Protein AF-A0AAV9EZD8-F1 (afdb_monomer_lite)

Radius of gyration: 19.2 Å; chains: 1; bounding box: 42×22×59 Å

Organism: Acorus calamus (NCBI:txid4465)

pLDDT: mean 86.16, std 11.42, range [39.5, 97.0]

Secondary structure (DSSP, 8-state):
------PPP--EEEETT-THHHHHHHHTT--EEEE--S-HHHHHHHHHIIIIIHHHHHHTTT-TTS-B--TTSPPBP-

Foldseek 3Di:
DDDPPDDDQQEAEEEPVCPCVVVVCVVVVHHYDHDYPDDPVVVVVVVCCVPPCVVVCVVCVVPQVDFDDDPPDDTDGD

Sequence (78 aa):
MGIDKGHPIMCIIYTIMLPWVADVAHHFGIPFVVYWIQPATVFSIYYRYFYSYNGLIQSHTNDPSFPIKLPNLPPLEI

Structure (mmCIF, N/CA/C/O backbone):
data_AF-A0AAV9EZD8-F1
#
_entry.id   AF-A0AAV9EZD8-F1
#
loop_
_atom_site.group_PDB
_atom_site.id
_atom_site.type_symbol
_atom_site.label_atom_id
_atom_site.label_alt_id
_atom_site.label_comp_id
_atom_site.label_asym_id
_atom_site.label_entity_id
_atom_site.label_seq_id
_atom_site.pdbx_PDB_ins_code
_atom_site.Cartn_x
_atom_site.Cartn_y
_atom_site.Cartn_z
_atom_site.occupancy
_atom_site.B_iso_or_equiv
_atom_site.auth_seq_id
_atom_site.auth_comp_id
_atom_site.auth_asym_id
_atom_site.auth_atom_id
_atom_site.pdbx_PDB_model_num
ATOM 1 N N . MET A 1 1 ? -21.715 7.778 39.263 1.00 39.50 1 MET A N 1
ATOM 2 C CA . MET A 1 1 ? -20.357 7.751 38.683 1.00 39.50 1 MET A CA 1
ATOM 3 C C . MET A 1 1 ? -20.531 7.469 37.198 1.00 39.50 1 MET A C 1
ATOM 5 O O . MET A 1 1 ? -20.761 6.327 36.823 1.00 39.50 1 MET A O 1
ATOM 9 N N . GLY A 1 2 ? -20.652 8.527 36.393 1.00 46.25 2 GLY A N 1
ATOM 10 C CA . GLY A 1 2 ? -20.905 8.404 34.958 1.00 46.25 2 GLY A CA 1
ATOM 11 C C . GLY A 1 2 ? -19.635 7.915 34.283 1.00 46.25 2 GLY A C 1
ATOM 12 O O . GLY A 1 2 ? -18.594 8.544 34.416 1.00 46.25 2 GLY A O 1
ATOM 13 N N . ILE A 1 3 ? -19.702 6.759 33.637 1.00 52.84 3 ILE A N 1
ATOM 14 C CA . ILE A 1 3 ? -18.620 6.284 32.784 1.00 52.84 3 ILE A CA 1
ATOM 15 C C . ILE A 1 3 ? -18.652 7.218 31.575 1.00 52.84 3 ILE A C 1
ATOM 17 O O . ILE A 1 3 ? -19.620 7.163 30.814 1.00 52.84 3 ILE A O 1
ATOM 21 N N . ASP A 1 4 ? -17.659 8.095 31.427 1.00 60.00 4 ASP A N 1
ATOM 22 C CA . ASP A 1 4 ? -17.418 8.802 30.169 1.00 60.00 4 ASP A CA 1
ATOM 23 C C . ASP A 1 4 ? -17.133 7.734 29.111 1.00 60.00 4 ASP A C 1
ATOM 25 O O . ASP A 1 4 ? -16.011 7.253 28.941 1.00 60.00 4 ASP A O 1
ATOM 29 N N . LYS A 1 5 ? -18.194 7.273 28.447 1.00 64.88 5 LYS A N 1
ATOM 30 C CA . LYS A 1 5 ? -18.106 6.386 27.295 1.00 64.88 5 LYS A CA 1
ATOM 31 C C . LYS A 1 5 ? -17.590 7.250 26.157 1.00 64.88 5 LYS A C 1
ATOM 33 O O . LYS A 1 5 ? -18.382 7.829 25.417 1.00 64.88 5 LYS A O 1
ATOM 38 N N . GLY A 1 6 ? -16.268 7.394 26.091 1.00 72.50 6 GLY A N 1
ATOM 39 C CA . GLY A 1 6 ? -15.589 8.081 25.000 1.00 72.50 6 GLY A CA 1
ATOM 40 C C . GLY A 1 6 ? -16.159 7.651 23.646 1.00 72.50 6 GLY A C 1
ATOM 41 O O . GLY A 1 6 ? -16.678 6.544 23.496 1.00 72.50 6 GLY A O 1
ATOM 42 N N . HIS A 1 7 ? -16.102 8.551 22.668 1.00 78.88 7 HIS A N 1
ATOM 43 C CA . HIS A 1 7 ? -16.658 8.305 21.342 1.00 78.88 7 HIS A CA 1
ATOM 44 C C . HIS A 1 7 ? -16.048 7.022 20.744 1.00 78.88 7 HIS A C 1
ATOM 46 O O . HIS A 1 7 ? -14.824 6.957 20.599 1.00 78.88 7 HIS A O 1
ATOM 52 N N . PRO A 1 8 ? -16.858 5.995 20.424 1.00 86.88 8 PRO A N 1
ATOM 53 C CA . PRO A 1 8 ? -16.339 4.744 19.891 1.00 86.88 8 PRO A CA 1
ATOM 54 C C . PRO A 1 8 ? -15.689 4.986 18.526 1.00 86.88 8 PRO A C 1
ATOM 56 O O . PRO A 1 8 ? -16.262 5.653 17.663 1.00 86.88 8 PRO A O 1
ATOM 59 N N . ILE A 1 9 ? -14.494 4.432 18.321 1.00 89.44 9 ILE A N 1
ATOM 60 C CA . ILE A 1 9 ? -13.811 4.485 17.026 1.00 89.44 9 ILE A CA 1
ATOM 61 C C . ILE A 1 9 ? -14.553 3.572 16.049 1.00 89.44 9 ILE A C 1
ATOM 63 O O . ILE A 1 9 ? -14.634 2.366 16.260 1.00 89.44 9 ILE A O 1
ATOM 67 N N . MET A 1 10 ? -15.100 4.154 14.981 1.00 94.50 10 MET A N 1
ATOM 68 C CA . MET A 1 10 ? -15.926 3.425 14.010 1.00 94.50 10 MET A CA 1
ATOM 69 C C . MET A 1 10 ? -15.137 2.878 12.815 1.00 94.50 10 MET A C 1
ATOM 71 O O . MET A 1 10 ? -15.574 1.920 12.185 1.00 94.50 10 MET A O 1
ATOM 75 N N . CYS A 1 11 ? -14.008 3.502 12.469 1.00 95.25 11 CYS A N 1
ATOM 76 C CA . CYS A 1 11 ? -13.162 3.102 11.348 1.00 95.25 11 CYS A CA 1
ATOM 77 C C . CYS A 1 11 ? -11.762 3.710 11.495 1.00 95.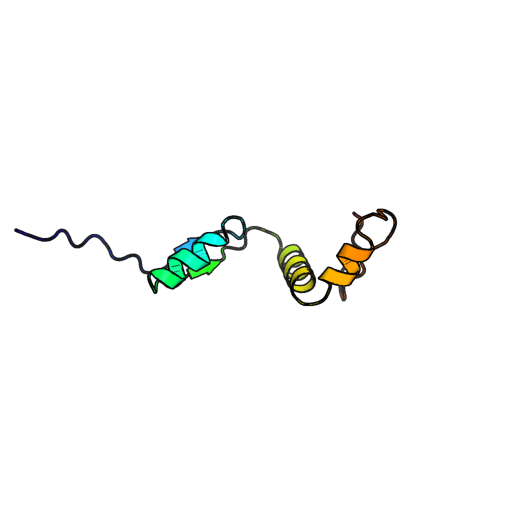25 11 CYS A C 1
ATOM 79 O O . CYS A 1 11 ? -11.628 4.837 11.979 1.00 95.25 11 CYS A O 1
ATOM 81 N N . ILE A 1 12 ? -10.735 2.990 11.048 1.00 96.06 12 ILE A N 1
ATOM 82 C CA . ILE A 1 12 ? -9.357 3.482 10.978 1.00 96.06 12 ILE A CA 1
ATOM 83 C C . ILE A 1 12 ? -8.966 3.706 9.517 1.00 96.06 12 ILE A C 1
ATOM 85 O O . ILE A 1 12 ? -9.038 2.802 8.688 1.00 96.06 12 ILE A O 1
ATOM 89 N N . ILE A 1 13 ? -8.506 4.914 9.205 1.00 96.56 13 ILE A N 1
ATOM 90 C CA . ILE A 1 13 ? -7.978 5.268 7.887 1.00 96.56 13 ILE A CA 1
ATOM 91 C C . ILE A 1 13 ? -6.474 5.474 8.038 1.00 96.56 13 ILE A C 1
ATOM 93 O O . ILE A 1 13 ? -6.045 6.311 8.831 1.00 96.56 13 ILE A O 1
ATOM 97 N N . TYR A 1 14 ? -5.668 4.716 7.300 1.00 96.19 14 TYR A N 1
ATOM 98 C CA . TYR A 1 14 ? -4.207 4.775 7.404 1.00 96.19 14 TYR A CA 1
ATOM 99 C C . TYR A 1 14 ? -3.546 4.653 6.035 1.00 96.19 14 TYR A C 1
ATOM 101 O O . TYR A 1 14 ? -4.131 4.132 5.095 1.00 96.19 14 TYR A O 1
ATOM 109 N N . THR A 1 15 ? -2.320 5.146 5.897 1.00 95.69 15 THR A N 1
ATOM 110 C CA . THR A 1 15 ? -1.570 5.070 4.637 1.00 95.69 15 THR A CA 1
ATOM 111 C C . THR A 1 15 ? -0.761 3.777 4.555 1.00 95.69 15 THR A C 1
ATOM 113 O O . THR A 1 15 ? -0.439 3.171 5.574 1.00 95.69 15 THR A O 1
ATOM 116 N N . ILE A 1 16 ? -0.362 3.366 3.344 1.00 90.38 16 ILE A N 1
ATOM 117 C CA . ILE A 1 16 ? 0.400 2.115 3.139 1.00 90.38 16 ILE A CA 1
ATOM 118 C C . ILE A 1 16 ? 1.722 2.044 3.932 1.00 90.38 16 ILE A C 1
ATOM 120 O O . ILE A 1 16 ? 2.240 0.960 4.166 1.00 90.38 16 ILE A O 1
ATOM 124 N N . MET A 1 17 ? 2.254 3.180 4.395 1.00 90.88 17 MET A N 1
ATOM 125 C CA . MET A 1 17 ? 3.476 3.242 5.208 1.00 90.88 17 MET A CA 1
ATOM 126 C C . MET A 1 17 ? 3.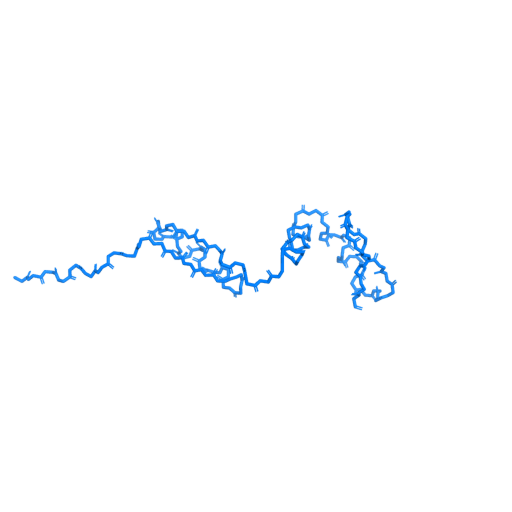302 2.665 6.622 1.00 90.88 17 MET A C 1
ATOM 128 O O . MET A 1 17 ? 4.287 2.482 7.334 1.00 90.88 17 MET A O 1
ATOM 132 N N . LEU A 1 18 ? 2.066 2.386 7.045 1.00 94.50 18 LEU A N 1
ATOM 133 C CA . LEU A 1 18 ? 1.738 1.889 8.381 1.00 94.50 18 LEU A CA 1
ATOM 134 C C . LEU A 1 18 ? 0.986 0.544 8.312 1.00 94.50 18 LEU A C 1
ATOM 136 O O . LEU A 1 18 ? -0.136 0.454 8.806 1.00 94.50 18 LEU A O 1
ATOM 140 N N . PRO A 1 19 ? 1.565 -0.517 7.716 1.00 90.00 19 PRO A N 1
ATOM 141 C CA . PRO A 1 19 ? 0.860 -1.788 7.516 1.00 90.00 19 PRO A CA 1
ATOM 142 C C . PRO A 1 19 ? 0.422 -2.449 8.833 1.00 90.00 19 PRO A C 1
ATOM 144 O O . PRO A 1 19 ? -0.634 -3.070 8.876 1.00 90.00 19 PRO A O 1
ATOM 147 N N . TRP A 1 20 ? 1.168 -2.232 9.925 1.00 95.56 20 TRP A N 1
ATOM 148 C CA . TRP A 1 20 ? 0.848 -2.736 11.270 1.00 95.56 20 TRP A CA 1
ATOM 149 C C . TRP A 1 20 ? -0.511 -2.253 11.803 1.00 95.56 20 TRP A C 1
ATOM 151 O O . TRP A 1 20 ? -1.090 -2.872 12.695 1.00 95.56 20 TRP A O 1
ATOM 161 N N . VAL A 1 21 ? -1.046 -1.150 11.266 1.00 96.19 21 VAL A N 1
ATOM 162 C CA . VAL A 1 21 ? -2.364 -0.634 11.655 1.00 96.19 21 VAL A CA 1
ATOM 163 C C . VAL A 1 21 ? -3.473 -1.614 11.268 1.00 96.19 21 VAL A C 1
ATOM 165 O O . VAL A 1 21 ? -4.468 -1.700 11.986 1.00 96.19 21 VAL A O 1
ATOM 168 N N . ALA A 1 22 ? -3.294 -2.390 10.193 1.00 94.50 22 ALA A N 1
ATOM 169 C CA . ALA A 1 22 ? -4.227 -3.450 9.815 1.00 94.50 22 ALA A CA 1
ATOM 170 C C . ALA A 1 22 ? -4.362 -4.499 10.927 1.00 94.50 22 ALA A C 1
ATOM 172 O O . ALA A 1 22 ? -5.478 -4.858 11.300 1.00 94.50 22 ALA A O 1
ATOM 173 N N . ASP A 1 23 ? -3.234 -4.939 11.493 1.00 96.38 23 ASP A N 1
ATOM 174 C CA . ASP A 1 23 ? -3.198 -5.953 12.550 1.00 96.38 23 ASP A CA 1
ATOM 175 C C . ASP A 1 23 ? -3.870 -5.444 13.829 1.00 96.38 23 ASP A C 1
ATOM 177 O O . ASP A 1 23 ? -4.652 -6.156 14.462 1.00 96.38 23 ASP A O 1
ATOM 181 N N . VAL A 1 24 ? -3.621 -4.178 14.179 1.00 96.00 24 VAL A N 1
ATOM 182 C CA . VAL A 1 24 ? -4.262 -3.511 15.320 1.00 96.00 24 VAL A CA 1
ATOM 183 C C . VAL A 1 24 ? -5.767 -3.390 15.107 1.00 96.00 24 VAL A C 1
ATOM 185 O O . VAL A 1 24 ? -6.542 -3.810 15.963 1.00 96.00 24 VAL A O 1
ATOM 188 N N . ALA A 1 25 ? -6.203 -2.861 13.965 1.00 95.88 25 ALA A N 1
ATOM 189 C CA . ALA A 1 25 ? -7.620 -2.705 13.656 1.00 95.88 25 ALA A CA 1
ATOM 190 C C . ALA A 1 25 ? -8.352 -4.058 13.668 1.00 95.88 25 ALA A C 1
ATOM 192 O O . ALA A 1 25 ? -9.417 -4.178 14.275 1.00 95.88 25 ALA A O 1
ATOM 193 N N . HIS A 1 26 ? -7.733 -5.092 13.092 1.00 96.12 26 HIS A N 1
ATOM 194 C CA . HIS A 1 26 ? -8.237 -6.461 13.129 1.00 96.12 26 HIS A CA 1
ATOM 195 C C . HIS A 1 26 ? -8.345 -7.001 14.565 1.00 96.12 26 HIS A C 1
ATOM 197 O O . HIS A 1 26 ? -9.384 -7.551 14.927 1.00 96.12 26 HIS A O 1
ATOM 203 N N . HIS A 1 27 ? -7.324 -6.803 15.408 1.00 97.00 27 HIS A N 1
ATOM 204 C CA . HIS A 1 27 ? -7.340 -7.233 16.812 1.00 97.00 27 HIS A CA 1
ATOM 205 C C . HIS A 1 27 ? -8.498 -6.614 17.612 1.00 97.00 27 HIS A C 1
ATOM 207 O O . HIS A 1 27 ? -9.115 -7.294 18.429 1.00 97.00 27 HIS A O 1
ATOM 213 N N . PHE A 1 28 ? -8.823 -5.345 17.352 1.00 94.81 28 PHE A N 1
ATOM 214 C CA . PHE A 1 28 ? -9.928 -4.641 18.011 1.00 94.81 28 PHE A CA 1
ATOM 215 C C . PHE A 1 28 ? -11.283 -4.792 17.294 1.00 94.81 28 PHE A C 1
ATOM 217 O O . PHE A 1 28 ? -12.273 -4.222 17.752 1.00 94.81 28 PHE A O 1
ATOM 224 N N . GLY A 1 29 ? -11.355 -5.538 16.185 1.00 95.56 29 GLY A N 1
ATOM 225 C CA . GLY A 1 29 ? -12.582 -5.700 15.396 1.00 95.56 29 GLY A CA 1
ATOM 226 C C . GLY A 1 29 ? -13.083 -4.401 14.752 1.00 95.56 29 GLY A C 1
ATOM 227 O O . GLY A 1 29 ? -14.275 -4.269 14.475 1.00 95.56 29 GLY A O 1
ATOM 228 N N . ILE A 1 30 ? -12.192 -3.430 14.539 1.00 96.69 30 ILE A N 1
ATOM 229 C CA . ILE A 1 30 ? -12.519 -2.124 13.966 1.00 96.69 30 ILE A CA 1
ATOM 230 C C . ILE A 1 30 ? -12.309 -2.194 12.446 1.00 96.69 30 ILE A C 1
ATOM 232 O O . ILE A 1 30 ? -11.227 -2.584 11.998 1.00 96.69 30 ILE A O 1
ATOM 236 N N . PRO A 1 31 ? -13.297 -1.792 11.627 1.00 96.88 31 PRO A N 1
ATOM 237 C CA . PRO A 1 31 ? -13.110 -1.652 10.188 1.00 96.88 31 PRO A CA 1
ATOM 238 C C . PRO A 1 31 ? -11.941 -0.721 9.855 1.00 96.88 31 PRO A C 1
ATOM 240 O O . PRO A 1 31 ? -11.718 0.284 10.531 1.00 96.88 31 PRO A O 1
ATOM 243 N N . PHE A 1 32 ? -11.214 -1.012 8.781 1.00 96.69 32 PHE A N 1
ATOM 244 C CA . PHE A 1 32 ? -10.120 -0.156 8.342 1.00 96.69 32 PHE A CA 1
ATOM 245 C C . PHE A 1 32 ? -10.063 -0.003 6.829 1.00 96.69 32 PHE A C 1
ATOM 247 O O . PHE A 1 32 ? -10.496 -0.877 6.078 1.00 96.69 32 PHE A O 1
ATOM 254 N N . VAL A 1 33 ? -9.491 1.116 6.387 1.00 95.88 33 VAL A N 1
ATOM 255 C CA . VAL A 1 33 ? -9.300 1.443 4.973 1.00 95.88 33 VAL A CA 1
ATOM 256 C C . VAL A 1 33 ? -7.888 1.975 4.756 1.00 95.88 33 VAL A C 1
ATOM 258 O O . VAL A 1 33 ? -7.410 2.837 5.495 1.00 95.88 33 VAL A O 1
ATOM 261 N N . VAL A 1 34 ? -7.232 1.483 3.702 1.00 94.56 34 VAL A N 1
ATOM 262 C CA . VAL A 1 34 ? -5.955 2.035 3.242 1.00 94.56 34 VAL A CA 1
ATOM 263 C C . VAL A 1 34 ? -6.220 3.298 2.428 1.00 94.56 34 VAL A C 1
ATOM 265 O O . VAL A 1 34 ? -6.816 3.253 1.353 1.00 94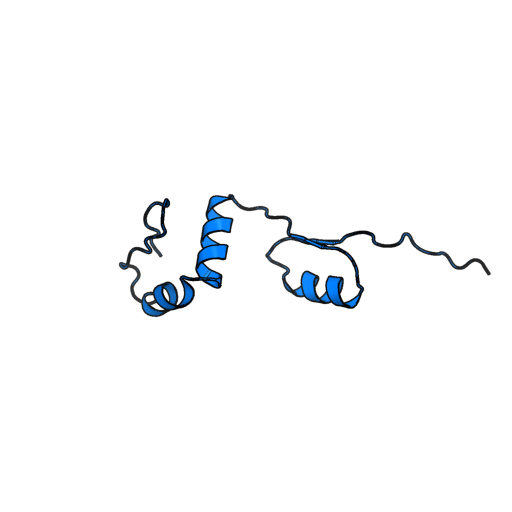.56 34 VAL A O 1
ATOM 268 N N . TYR A 1 35 ? -5.732 4.428 2.919 1.00 95.38 35 TYR A N 1
ATOM 269 C CA . TYR A 1 35 ? -5.675 5.684 2.192 1.00 95.38 35 TYR A CA 1
ATOM 270 C C . TYR A 1 35 ? -4.458 5.697 1.267 1.00 95.38 35 TYR A C 1
ATOM 272 O O . TYR A 1 35 ? -3.321 5.961 1.674 1.00 95.38 35 TYR A O 1
ATOM 280 N N . TRP A 1 36 ? -4.702 5.361 0.002 1.00 94.94 36 TRP A N 1
ATOM 281 C CA . TRP A 1 36 ? -3.679 5.357 -1.033 1.00 94.94 36 TRP A CA 1
ATOM 282 C C . TRP A 1 36 ? -3.388 6.782 -1.520 1.00 94.94 36 TRP A C 1
ATOM 284 O O . TRP A 1 36 ? -4.174 7.374 -2.253 1.00 94.94 36 TRP A O 1
ATOM 294 N N . ILE A 1 37 ? -2.239 7.325 -1.115 1.00 95.25 37 ILE A N 1
ATOM 295 C CA . ILE A 1 37 ? -1.829 8.715 -1.398 1.00 95.25 37 ILE A CA 1
ATOM 296 C C . ILE A 1 37 ? -0.944 8.868 -2.644 1.00 95.25 37 ILE A C 1
ATOM 298 O O . ILE A 1 37 ? -0.388 9.936 -2.882 1.00 95.25 37 ILE A O 1
ATOM 302 N N . GLN A 1 38 ? -0.732 7.792 -3.398 1.00 94.81 38 GLN A N 1
ATOM 303 C CA . GLN A 1 38 ? 0.156 7.763 -4.564 1.00 94.81 38 GLN A CA 1
ATOM 304 C C . GLN A 1 38 ? -0.668 7.605 -5.857 1.00 94.81 38 GLN A C 1
ATOM 306 O O . GLN A 1 38 ? -1.865 7.319 -5.797 1.00 94.81 38 GLN A O 1
ATOM 311 N N . PRO A 1 39 ? -0.075 7.754 -7.053 1.00 95.38 39 PRO A N 1
ATOM 312 C CA . PRO A 1 39 ? -0.786 7.486 -8.302 1.00 95.38 39 PRO A CA 1
ATOM 313 C C . PRO A 1 39 ? -1.335 6.053 -8.374 1.00 95.38 39 PRO A C 1
ATOM 315 O O . PRO A 1 39 ? -0.735 5.112 -7.845 1.00 95.38 39 PRO A O 1
ATOM 318 N N . ALA A 1 40 ? -2.444 5.859 -9.091 1.00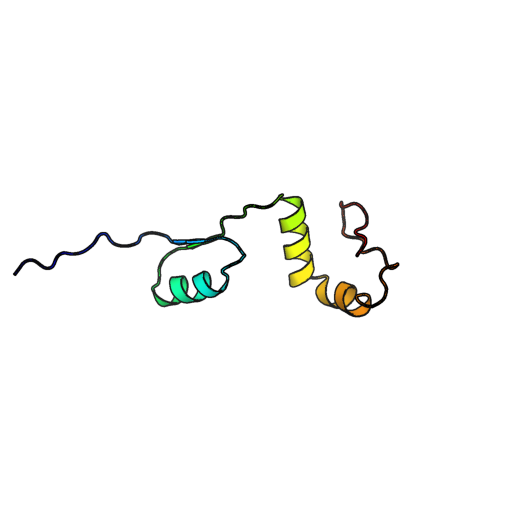 92.75 40 ALA A N 1
ATOM 319 C CA . ALA A 1 40 ? -3.032 4.533 -9.311 1.00 92.75 40 ALA A CA 1
ATOM 320 C C . ALA A 1 40 ? -2.061 3.568 -10.022 1.00 92.75 40 ALA A C 1
ATOM 322 O O . ALA A 1 40 ? -2.049 2.370 -9.746 1.00 92.75 40 ALA A O 1
ATOM 323 N N . THR A 1 41 ? -1.186 4.094 -10.884 1.00 92.38 41 THR A N 1
ATOM 324 C CA . THR A 1 41 ? -0.121 3.320 -11.534 1.00 92.38 41 THR A CA 1
ATOM 325 C C . THR A 1 41 ? 0.809 2.669 -10.516 1.00 92.38 41 THR A C 1
ATOM 327 O O . THR A 1 41 ? 1.112 1.484 -10.627 1.00 92.38 41 THR A O 1
ATOM 330 N N . VAL A 1 42 ? 1.208 3.417 -9.485 1.00 92.06 42 VAL A N 1
ATOM 331 C CA . VAL A 1 42 ? 2.079 2.909 -8.420 1.00 92.06 42 VAL A CA 1
ATOM 332 C C . VAL A 1 42 ? 1.361 1.794 -7.654 1.00 92.06 42 VAL A C 1
ATOM 334 O O . VAL A 1 42 ? 1.962 0.753 -7.406 1.00 92.06 42 VAL A O 1
ATOM 337 N N . PHE A 1 43 ? 0.056 1.935 -7.388 1.00 91.88 43 PHE A N 1
ATOM 338 C CA . PHE A 1 43 ? -0.740 0.872 -6.760 1.00 91.88 43 PHE A CA 1
ATOM 339 C C . PHE A 1 43 ? -0.722 -0.413 -7.592 1.00 91.88 43 PHE A C 1
ATOM 341 O O . PHE A 1 43 ? -0.454 -1.494 -7.068 1.00 91.88 43 PHE A O 1
ATOM 348 N N . SER A 1 44 ? -0.947 -0.296 -8.907 1.00 91.00 44 SER A N 1
ATOM 349 C CA . SER A 1 44 ? -0.904 -1.442 -9.819 1.00 91.00 44 SER A CA 1
ATOM 350 C C . SER A 1 44 ? 0.470 -2.116 -9.849 1.00 91.00 44 SER A C 1
ATOM 352 O O . SER A 1 44 ? 0.529 -3.336 -10.019 1.00 91.00 44 SER A O 1
ATOM 354 N N . ILE A 1 45 ? 1.561 -1.357 -9.720 1.00 90.25 45 ILE A N 1
ATOM 355 C CA . ILE A 1 45 ? 2.922 -1.906 -9.657 1.00 90.25 45 ILE A CA 1
ATOM 356 C C . ILE A 1 45 ? 3.104 -2.694 -8.357 1.00 90.25 45 ILE A C 1
ATOM 358 O O . ILE A 1 45 ? 3.470 -3.866 -8.419 1.00 90.25 45 ILE A O 1
ATOM 362 N N . TYR A 1 46 ? 2.777 -2.102 -7.202 1.00 90.25 46 TYR A N 1
ATOM 363 C CA . TYR A 1 46 ? 2.875 -2.774 -5.899 1.00 90.25 46 TYR A CA 1
ATOM 364 C C . TYR A 1 46 ? 2.043 -4.054 -5.842 1.00 90.25 46 TYR A C 1
ATOM 366 O O . TYR A 1 46 ? 2.540 -5.097 -5.418 1.00 90.25 46 TYR A O 1
ATOM 374 N N . TYR A 1 47 ? 0.797 -4.002 -6.316 1.00 89.75 47 TYR A N 1
ATOM 375 C CA . TYR A 1 47 ? -0.069 -5.175 -6.373 1.00 89.75 47 TYR A CA 1
ATOM 376 C C . TYR A 1 47 ? 0.576 -6.302 -7.192 1.00 89.75 47 TYR A C 1
ATOM 378 O O . TYR A 1 47 ? 0.684 -7.436 -6.739 1.00 89.75 47 TYR A O 1
ATOM 386 N N . ARG A 1 48 ? 1.101 -6.004 -8.383 1.00 89.12 48 ARG A N 1
ATOM 387 C CA . ARG A 1 48 ? 1.742 -7.028 -9.222 1.00 89.12 48 ARG A CA 1
ATOM 388 C C . ARG A 1 48 ? 3.048 -7.542 -8.630 1.00 89.12 48 ARG A C 1
ATOM 390 O O . ARG A 1 48 ? 3.305 -8.742 -8.719 1.00 89.12 48 ARG A O 1
ATOM 397 N N . TYR A 1 49 ? 3.840 -6.666 -8.015 1.00 87.19 49 TYR A N 1
ATOM 398 C CA . TYR A 1 49 ? 5.062 -7.048 -7.314 1.00 87.19 49 TYR A CA 1
ATOM 399 C C . TYR A 1 49 ? 4.758 -8.096 -6.241 1.00 87.19 49 TYR A C 1
ATOM 401 O O . TYR A 1 49 ? 5.308 -9.191 -6.296 1.00 87.19 49 TYR A O 1
ATOM 409 N N . PHE A 1 50 ? 3.826 -7.812 -5.326 1.00 86.19 50 PHE A N 1
ATOM 410 C CA . PHE A 1 50 ? 3.547 -8.712 -4.206 1.00 86.19 50 PHE A CA 1
ATOM 411 C C . PHE A 1 50 ? 2.827 -10.008 -4.601 1.00 86.19 50 PHE A C 1
ATOM 413 O O . PHE A 1 50 ? 3.044 -11.023 -3.945 1.00 86.19 50 PHE A O 1
ATOM 420 N N . TYR A 1 51 ? 2.006 -10.002 -5.657 1.00 84.94 51 TYR A N 1
ATOM 421 C CA . TYR A 1 51 ? 1.164 -11.157 -6.000 1.00 84.94 51 TYR A CA 1
ATOM 422 C C . TYR A 1 51 ? 1.679 -12.033 -7.151 1.00 84.94 51 TYR A C 1
ATOM 424 O O . TYR A 1 51 ? 1.260 -13.185 -7.250 1.00 84.94 51 TYR A O 1
ATOM 432 N N . SER A 1 52 ? 2.520 -11.534 -8.066 1.00 82.12 52 SER A N 1
ATOM 433 C CA . SER A 1 52 ? 2.865 -12.313 -9.278 1.00 82.12 52 SER A CA 1
ATOM 434 C C . SER A 1 52 ? 4.269 -12.099 -9.840 1.00 82.12 52 SER A C 1
ATOM 436 O O . SER A 1 52 ? 4.743 -12.947 -10.587 1.00 82.12 52 SER A O 1
ATOM 438 N N . TYR A 1 53 ? 4.936 -10.990 -9.515 1.00 81.44 53 TYR A N 1
ATOM 439 C CA . TYR A 1 53 ? 6.206 -10.610 -10.149 1.00 81.44 53 TYR A CA 1
ATOM 440 C C . TYR A 1 53 ? 7.384 -10.522 -9.169 1.00 81.44 53 TYR A C 1
ATOM 442 O O . TYR A 1 53 ? 8.478 -10.150 -9.589 1.00 81.44 53 TYR A O 1
ATOM 450 N N . ASN A 1 54 ? 7.208 -10.889 -7.891 1.00 81.19 54 ASN A N 1
ATOM 451 C CA . ASN A 1 54 ? 8.279 -10.809 -6.890 1.00 81.19 54 ASN A CA 1
ATOM 452 C C . ASN A 1 54 ? 9.541 -11.581 -7.311 1.00 81.19 54 ASN A C 1
ATOM 454 O O . ASN A 1 54 ? 10.632 -11.031 -7.224 1.00 81.19 54 ASN A O 1
ATOM 458 N N . GLY A 1 55 ? 9.404 -12.807 -7.823 1.00 81.31 55 GLY A N 1
ATOM 459 C CA . GLY A 1 55 ? 10.531 -13.662 -8.195 1.00 81.31 55 GLY A CA 1
ATOM 460 C C . GLY A 1 55 ? 11.321 -13.115 -9.380 1.00 81.31 55 GLY A C 1
ATOM 461 O O . GLY A 1 55 ? 12.545 -13.105 -9.334 1.00 81.31 55 GLY A O 1
ATOM 462 N N . LEU A 1 56 ? 10.625 -12.592 -10.396 1.00 82.12 56 LEU A N 1
ATOM 463 C CA . LEU A 1 56 ? 11.250 -11.954 -11.559 1.00 82.12 56 LEU A CA 1
ATOM 464 C C . LEU A 1 56 ? 11.999 -10.683 -11.146 1.00 82.12 56 LEU A C 1
ATOM 466 O O . LEU A 1 56 ? 13.123 -10.449 -11.572 1.00 82.12 56 LEU A O 1
ATOM 470 N N . ILE A 1 57 ? 11.398 -9.854 -10.296 1.00 80.62 57 ILE A N 1
ATOM 471 C CA . ILE A 1 57 ? 12.022 -8.593 -9.884 1.00 80.62 57 ILE A CA 1
ATOM 472 C C . ILE A 1 57 ? 13.225 -8.866 -8.966 1.00 80.62 57 ILE A C 1
ATOM 474 O O . ILE A 1 57 ? 14.277 -8.250 -9.133 1.00 80.62 57 ILE A O 1
ATOM 478 N N . GLN A 1 58 ? 13.124 -9.849 -8.066 1.00 82.00 58 GLN A N 1
ATOM 479 C CA . GLN A 1 58 ? 14.233 -10.264 -7.200 1.00 82.00 58 GLN A CA 1
ATOM 480 C C . GLN A 1 58 ? 15.399 -10.885 -7.981 1.00 82.00 58 GLN A C 1
ATOM 482 O O . GLN A 1 58 ? 16.552 -10.590 -7.672 1.00 82.00 58 GLN A O 1
ATOM 487 N N . SER A 1 59 ? 15.137 -11.694 -9.016 1.00 83.00 59 SER A N 1
ATOM 488 C CA . SER A 1 59 ? 16.208 -12.324 -9.806 1.00 83.00 59 SER A CA 1
ATOM 489 C C . SER A 1 59 ? 17.036 -11.324 -10.615 1.00 83.00 59 SER A C 1
ATOM 491 O O . SER A 1 59 ? 18.183 -11.614 -10.943 1.00 83.00 59 SER A O 1
ATOM 493 N N . HIS A 1 60 ? 16.475 -10.150 -10.910 1.00 81.62 60 HIS A N 1
ATOM 494 C CA . HIS A 1 60 ? 17.121 -9.104 -11.705 1.00 81.62 60 HIS A CA 1
ATOM 495 C C . HIS A 1 60 ? 17.472 -7.842 -10.904 1.00 81.62 60 HIS A C 1
ATOM 497 O O . HIS A 1 60 ? 17.913 -6.859 -11.482 1.00 81.62 60 HIS A O 1
ATOM 503 N N . THR A 1 61 ? 17.358 -7.861 -9.570 1.00 78.94 61 THR A N 1
ATOM 504 C CA . THR A 1 61 ? 17.657 -6.683 -8.725 1.00 78.94 61 THR A CA 1
ATOM 505 C C . THR A 1 61 ? 19.117 -6.212 -8.834 1.00 78.94 61 THR A C 1
ATOM 507 O O . THR A 1 61 ? 19.398 -5.036 -8.638 1.00 78.94 61 THR A O 1
ATOM 510 N N . ASN A 1 62 ? 20.050 -7.110 -9.171 1.00 80.38 62 ASN A N 1
ATOM 511 C CA . ASN A 1 62 ? 21.473 -6.779 -9.331 1.00 80.38 62 ASN A CA 1
ATOM 512 C C . ASN A 1 62 ? 21.850 -6.343 -10.758 1.00 80.38 62 ASN A C 1
ATOM 514 O O . ASN A 1 62 ? 23.013 -6.027 -11.002 1.00 80.38 62 ASN A O 1
ATOM 518 N N . ASP A 1 63 ? 20.898 -6.356 -11.694 1.00 82.06 63 ASP A N 1
ATOM 519 C CA . ASP A 1 63 ? 21.102 -5.916 -13.072 1.00 82.06 63 ASP A CA 1
ATOM 520 C C . ASP A 1 63 ? 20.242 -4.670 -13.347 1.00 82.06 63 ASP A C 1
ATOM 522 O O . ASP A 1 63 ? 19.093 -4.796 -13.773 1.00 82.06 63 ASP A O 1
ATOM 526 N N . PRO A 1 64 ? 20.780 -3.456 -13.121 1.00 74.94 64 PRO A N 1
ATOM 527 C CA . PRO A 1 64 ? 20.042 -2.212 -13.347 1.00 74.94 64 PRO A CA 1
ATOM 528 C C . PRO A 1 64 ? 19.697 -1.984 -1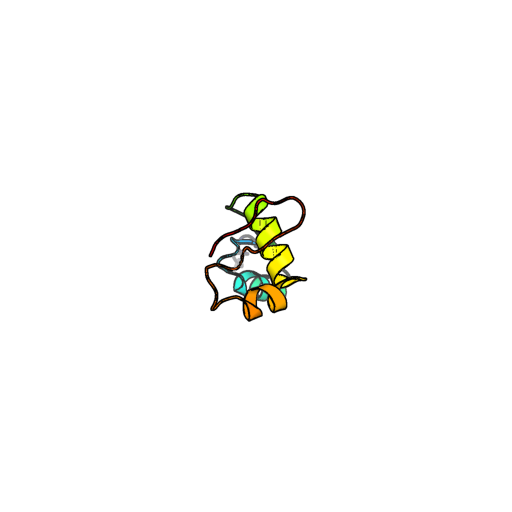4.827 1.00 74.94 64 PRO A C 1
ATOM 530 O O . PRO A 1 64 ? 18.854 -1.151 -15.145 1.00 74.94 64 PRO A O 1
ATOM 533 N N . SER A 1 65 ? 20.317 -2.731 -15.750 1.00 80.44 65 SER A N 1
ATOM 534 C CA . SER A 1 65 ? 20.002 -2.653 -17.177 1.00 80.44 65 SER A CA 1
ATOM 535 C C . SER A 1 65 ? 18.807 -3.519 -17.583 1.00 80.44 65 SER A C 1
ATOM 537 O O . SER A 1 65 ? 18.335 -3.413 -18.717 1.00 80.44 65 SER A O 1
ATOM 539 N N . PHE A 1 66 ? 18.299 -4.367 -16.681 1.00 81.62 66 PHE A N 1
ATOM 540 C CA . PHE A 1 66 ? 17.180 -5.254 -16.967 1.00 81.62 66 PHE A CA 1
ATOM 541 C C . PHE A 1 66 ? 15.837 -4.503 -16.880 1.00 81.62 66 PHE A C 1
ATOM 543 O O . PHE A 1 66 ? 15.408 -4.125 -15.788 1.00 81.62 66 PHE A O 1
ATOM 550 N N . PRO A 1 67 ? 15.106 -4.324 -17.998 1.00 80.88 67 PRO A N 1
ATOM 551 C CA . PRO A 1 67 ? 13.845 -3.599 -17.973 1.00 80.88 67 PRO A CA 1
ATOM 552 C C . PRO A 1 67 ? 12.726 -4.465 -17.382 1.00 80.88 67 PRO A C 1
ATOM 554 O O . PRO A 1 67 ? 12.361 -5.504 -17.949 1.00 80.88 67 PRO A O 1
ATOM 557 N N . ILE A 1 68 ? 12.093 -4.004 -16.300 1.00 84.50 68 ILE A N 1
ATOM 558 C CA . ILE A 1 68 ? 10.907 -4.672 -15.755 1.00 84.50 68 ILE A CA 1
ATOM 559 C C . ILE A 1 68 ? 9.712 -4.333 -16.650 1.00 84.50 68 ILE A C 1
ATOM 561 O O . ILE A 1 68 ? 9.188 -3.217 -16.652 1.00 84.50 68 ILE A O 1
ATOM 565 N N . LYS A 1 69 ? 9.252 -5.325 -17.416 1.00 86.31 69 LYS A N 1
ATOM 566 C CA . LYS A 1 69 ? 8.087 -5.197 -18.300 1.00 86.31 69 LYS A CA 1
ATOM 567 C C . LYS A 1 69 ? 6.831 -5.680 -17.587 1.00 86.31 69 LYS A C 1
ATOM 569 O O . LYS A 1 69 ? 6.623 -6.879 -17.417 1.00 86.31 69 LYS A O 1
ATOM 574 N N . LEU A 1 70 ? 5.974 -4.739 -17.203 1.00 84.06 70 LEU A N 1
ATOM 575 C CA . LEU A 1 70 ? 4.652 -5.031 -16.658 1.00 84.06 70 LEU A CA 1
ATOM 576 C C . LEU A 1 70 ? 3.581 -4.834 -17.746 1.00 84.06 70 LEU A C 1
ATOM 578 O O . LEU A 1 70 ? 3.649 -3.855 -18.489 1.00 84.06 70 LEU A O 1
ATOM 582 N N . PRO A 1 71 ? 2.555 -5.704 -17.841 1.00 84.88 71 PRO A N 1
ATOM 583 C CA . PRO A 1 71 ? 1.501 -5.555 -18.845 1.00 84.88 71 PRO A CA 1
ATOM 584 C C . PRO A 1 71 ? 0.825 -4.177 -18.787 1.00 84.88 71 PRO A C 1
ATOM 586 O O . PRO A 1 71 ? 0.411 -3.736 -17.714 1.00 84.88 71 PRO A O 1
ATOM 589 N N . ASN A 1 72 ? 0.654 -3.513 -19.930 1.00 85.44 72 ASN A N 1
ATOM 590 C CA . ASN A 1 72 ? 0.005 -2.195 -20.033 1.00 85.44 72 ASN A CA 1
ATOM 591 C C . ASN A 1 72 ? 0.728 -1.051 -19.293 1.00 85.44 72 ASN A C 1
ATOM 593 O O . ASN A 1 72 ? 0.103 -0.038 -18.983 1.00 85.44 72 ASN A O 1
ATOM 597 N N . LEU A 1 73 ? 2.021 -1.201 -18.997 1.00 86.25 73 LEU A N 1
ATOM 598 C CA . LEU A 1 73 ? 2.868 -0.141 -18.455 1.00 86.25 73 LEU A CA 1
ATOM 599 C C . LEU A 1 73 ? 4.129 0.003 -19.314 1.00 86.25 73 LEU A C 1
ATOM 601 O O . LEU A 1 73 ? 4.579 -0.988 -19.898 1.00 86.25 73 LEU A O 1
ATOM 605 N N . PRO A 1 74 ? 4.706 1.214 -19.409 1.0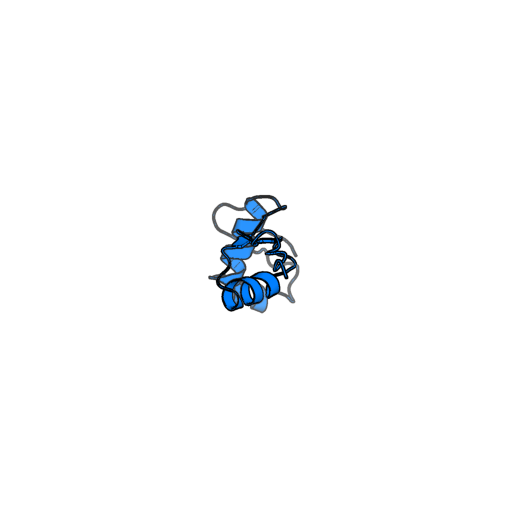0 86.50 74 PRO A N 1
ATOM 606 C CA . PRO A 1 74 ? 6.034 1.362 -19.983 1.00 86.50 74 PRO A CA 1
ATOM 607 C C . PRO A 1 74 ? 7.053 0.544 -19.168 1.00 86.50 74 PRO A C 1
ATOM 609 O O . PRO A 1 74 ? 6.814 0.284 -17.982 1.00 86.50 74 PRO A O 1
ATOM 612 N N . PRO A 1 75 ? 8.173 0.125 -19.783 1.00 84.75 75 PRO A N 1
ATOM 613 C CA . PRO A 1 75 ? 9.257 -0.522 -19.057 1.00 84.75 75 PRO A CA 1
ATOM 614 C C . PRO A 1 75 ? 9.699 0.332 -17.869 1.00 84.75 75 PRO A C 1
ATOM 616 O O . PRO A 1 75 ? 9.847 1.546 -18.001 1.00 84.75 75 PRO A O 1
ATOM 619 N N . LEU A 1 76 ? 9.875 -0.308 -16.717 1.00 81.81 76 LEU A N 1
ATOM 620 C CA . LEU A 1 76 ? 10.429 0.337 -15.534 1.00 81.81 76 LEU A CA 1
ATOM 621 C C . LEU A 1 76 ? 11.931 0.053 -15.493 1.00 81.81 76 LEU A C 1
ATOM 623 O O . LEU A 1 76 ? 12.344 -1.104 -15.607 1.00 81.81 76 LEU A O 1
ATOM 627 N N . GLU A 1 77 ? 12.711 1.115 -15.344 1.00 74.50 77 GLU A N 1
ATOM 628 C CA . GLU A 1 77 ? 14.155 1.079 -15.109 1.00 74.50 77 GLU A CA 1
ATOM 629 C C . GLU A 1 77 ? 14.399 1.239 -13.600 1.00 74.50 77 GLU A C 1
ATOM 631 O O . GLU A 1 77 ? 13.627 1.934 -12.928 1.00 74.50 77 GLU A O 1
ATOM 636 N N . ILE A 1 78 ? 15.405 0.537 -13.066 1.00 63.72 78 ILE A N 1
ATOM 637 C CA . ILE A 1 78 ? 15.771 0.540 -11.637 1.00 63.72 78 ILE A CA 1
ATOM 638 C C . ILE A 1 78 ? 16.919 1.518 -11.405 1.00 63.72 78 ILE A C 1
ATOM 640 O O . ILE A 1 78 ? 17.889 1.474 -12.193 1.00 63.72 78 ILE A O 1
#